Protein AF-A0A8K1GAP4-F1 (afdb_monomer_lite)

Structure (mmCIF, N/CA/C/O backbone):
data_AF-A0A8K1GAP4-F1
#
_entry.id   AF-A0A8K1GAP4-F1
#
loop_
_atom_site.group_PDB
_atom_site.id
_atom_site.type_symbol
_atom_site.label_atom_id
_atom_site.label_alt_id
_atom_site.label_comp_id
_atom_site.label_asym_id
_atom_site.label_entity_id
_atom_site.label_seq_id
_atom_site.pdbx_PDB_ins_code
_atom_site.Cartn_x
_atom_site.Cartn_y
_atom_site.Cartn_z
_atom_site.occupancy
_atom_site.B_iso_or_equiv
_atom_site.auth_seq_id
_atom_site.auth_comp_id
_atom_site.auth_asym_id
_atom_site.auth_atom_id
_atom_site.pdbx_PDB_model_num
ATOM 1 N N . MET A 1 1 ? 13.954 -21.187 11.233 1.00 37.16 1 MET A N 1
ATOM 2 C CA . MET A 1 1 ? 13.920 -19.798 10.734 1.00 37.16 1 MET A CA 1
ATOM 3 C C . MET A 1 1 ? 12.598 -19.677 10.007 1.00 37.16 1 MET A C 1
ATOM 5 O O . MET A 1 1 ? 12.424 -20.341 8.999 1.00 37.16 1 MET A O 1
ATOM 9 N N . GLU A 1 2 ? 11.612 -19.032 10.620 1.00 43.88 2 GLU A N 1
ATOM 10 C CA . GLU A 1 2 ? 10.261 -18.932 10.060 1.00 43.88 2 GLU A CA 1
ATOM 11 C C . GLU A 1 2 ? 10.353 -18.159 8.736 1.00 43.88 2 GLU A C 1
ATOM 13 O O . GLU A 1 2 ? 10.832 -17.021 8.731 1.00 43.88 2 GLU A O 1
ATOM 18 N N . GLU A 1 3 ? 9.971 -18.769 7.609 1.00 49.38 3 GLU A N 1
ATOM 19 C CA . GLU A 1 3 ? 9.786 -18.029 6.359 1.00 49.38 3 GLU A CA 1
ATOM 20 C C . GLU A 1 3 ? 8.632 -17.047 6.587 1.00 49.38 3 GLU A C 1
ATOM 22 O O . GLU A 1 3 ? 7.456 -17.360 6.416 1.00 49.38 3 GLU A O 1
ATOM 27 N N . ARG A 1 4 ? 8.967 -15.837 7.048 1.00 64.75 4 ARG A N 1
ATOM 28 C CA . ARG A 1 4 ? 8.026 -14.722 7.119 1.00 64.75 4 ARG A CA 1
ATOM 29 C C . ARG A 1 4 ? 7.534 -14.468 5.702 1.00 64.75 4 ARG A C 1
ATOM 31 O O . ARG A 1 4 ? 8.283 -13.893 4.908 1.00 64.75 4 ARG A O 1
ATOM 38 N N . GLY A 1 5 ? 6.294 -14.871 5.425 1.00 77.88 5 GLY A N 1
ATOM 39 C CA . GLY A 1 5 ? 5.622 -14.677 4.142 1.00 77.88 5 GLY A CA 1
ATOM 40 C C . GLY A 1 5 ? 5.892 -13.297 3.529 1.00 77.88 5 GLY A C 1
ATOM 41 O O . GLY A 1 5 ? 6.066 -12.293 4.230 1.00 77.88 5 GLY A O 1
ATOM 42 N N . GLY A 1 6 ? 5.982 -13.255 2.203 1.00 87.75 6 GLY A N 1
ATOM 43 C CA . GLY A 1 6 ? 6.353 -12.063 1.447 1.00 87.75 6 GLY A CA 1
ATOM 44 C C . GLY A 1 6 ? 5.869 -12.127 0.004 1.00 87.75 6 GLY A C 1
ATOM 45 O O . GLY A 1 6 ? 5.251 -13.103 -0.428 1.00 87.75 6 GLY A O 1
ATOM 46 N N . PHE A 1 7 ? 6.137 -11.066 -0.750 1.00 95.25 7 PHE A N 1
ATOM 47 C CA . PHE A 1 7 ? 5.731 -10.992 -2.147 1.00 95.25 7 PHE A CA 1
ATOM 48 C C . PHE A 1 7 ? 6.651 -11.844 -3.022 1.00 95.25 7 PHE A C 1
ATOM 50 O O . PHE A 1 7 ? 7.867 -11.661 -3.029 1.00 95.25 7 PHE A O 1
ATOM 57 N N . ARG A 1 8 ? 6.065 -12.762 -3.804 1.00 94.81 8 ARG A N 1
ATOM 58 C CA . ARG A 1 8 ? 6.819 -13.517 -4.812 1.00 94.81 8 ARG A CA 1
ATOM 59 C C . ARG A 1 8 ? 7.416 -12.557 -5.833 1.00 94.81 8 ARG A C 1
ATOM 61 O O . ARG A 1 8 ? 6.718 -11.671 -6.329 1.00 94.81 8 ARG A O 1
ATOM 68 N N . LYS A 1 9 ? 8.666 -12.809 -6.215 1.00 91.94 9 LYS A N 1
ATOM 69 C CA . LYS A 1 9 ? 9.405 -12.021 -7.205 1.00 91.94 9 LYS A CA 1
ATOM 70 C C . LYS A 1 9 ? 8.591 -11.801 -8.492 1.00 91.94 9 LYS A C 1
ATOM 72 O O . LYS A 1 9 ? 8.415 -10.659 -8.910 1.00 91.94 9 LYS A O 1
ATOM 77 N N . ASP A 1 10 ? 7.992 -12.856 -9.042 1.00 94.06 10 ASP A N 1
ATOM 78 C CA . ASP A 1 10 ? 7.175 -12.776 -10.264 1.00 94.06 10 ASP A CA 1
ATOM 79 C C . ASP A 1 10 ? 5.912 -11.918 -10.105 1.00 94.06 10 ASP A C 1
ATOM 81 O O . ASP A 1 10 ? 5.479 -11.265 -11.052 1.00 94.06 10 ASP A O 1
ATOM 85 N N . THR A 1 11 ? 5.316 -11.886 -8.909 1.00 96.31 11 THR A N 1
ATOM 86 C CA . THR A 1 11 ? 4.172 -11.009 -8.624 1.00 96.31 11 THR A CA 1
ATOM 87 C C . THR A 1 11 ? 4.607 -9.547 -8.661 1.00 96.31 11 THR A C 1
ATOM 89 O O . THR A 1 11 ? 3.933 -8.726 -9.276 1.00 96.31 11 THR A O 1
ATOM 92 N N . VAL A 1 12 ? 5.751 -9.230 -8.048 1.00 96.31 12 VAL A N 1
ATOM 93 C CA . VAL A 1 12 ? 6.305 -7.870 -8.043 1.00 96.31 12 VAL A CA 1
ATOM 94 C C . VAL A 1 12 ? 6.664 -7.422 -9.462 1.00 96.31 12 VAL A C 1
ATOM 96 O O . VAL A 1 12 ? 6.315 -6.310 -9.841 1.00 96.31 12 VAL A O 1
ATOM 99 N N . ASP A 1 13 ? 7.270 -8.289 -10.285 1.00 95.62 13 ASP A N 1
ATOM 100 C CA . ASP A 1 13 ? 7.556 -7.975 -11.699 1.00 95.62 13 ASP A CA 1
ATOM 101 C C . ASP A 1 13 ? 6.281 -7.611 -12.467 1.00 95.62 13 ASP A C 1
ATOM 103 O O . ASP A 1 13 ? 6.227 -6.579 -13.135 1.00 95.62 13 ASP A O 1
ATOM 107 N N . ARG A 1 14 ? 5.230 -8.430 -12.333 1.00 95.94 14 ARG A N 1
ATOM 108 C CA . ARG A 1 14 ? 3.953 -8.205 -13.021 1.00 95.94 14 ARG A CA 1
ATOM 109 C C . ARG A 1 14 ? 3.274 -6.915 -12.570 1.00 95.94 14 ARG A C 1
ATOM 111 O O . ARG A 1 14 ? 2.787 -6.177 -13.421 1.00 95.94 14 ARG A O 1
ATOM 118 N N . LEU A 1 15 ? 3.269 -6.630 -11.265 1.00 96.81 15 LEU A N 1
ATOM 119 C CA . LEU A 1 15 ? 2.718 -5.385 -10.717 1.00 96.81 15 LEU A CA 1
ATOM 120 C C . LEU A 1 15 ? 3.450 -4.159 -11.271 1.00 96.81 15 LEU A C 1
ATOM 122 O O . LEU A 1 15 ? 2.810 -3.211 -11.712 1.00 96.81 15 LEU A O 1
ATOM 126 N N . LEU A 1 16 ? 4.784 -4.188 -11.303 1.00 96.19 16 LEU A N 1
ATOM 127 C CA . LEU A 1 16 ? 5.580 -3.076 -11.821 1.00 96.19 16 LEU A CA 1
ATOM 128 C C . LEU A 1 16 ? 5.350 -2.869 -13.324 1.00 96.19 16 LEU A C 1
ATOM 130 O O . LEU A 1 16 ? 5.092 -1.749 -13.764 1.00 96.19 16 LEU A O 1
ATOM 134 N N . ARG A 1 17 ? 5.363 -3.951 -14.114 1.00 95.00 17 ARG A N 1
ATOM 135 C CA . ARG A 1 17 ? 5.125 -3.892 -15.566 1.00 95.00 17 ARG A CA 1
ATOM 136 C C . ARG A 1 17 ? 3.735 -3.394 -15.939 1.00 95.00 17 ARG A C 1
ATOM 138 O O . ARG A 1 17 ? 3.603 -2.780 -16.991 1.00 95.00 17 ARG A O 1
ATOM 145 N N . LEU A 1 18 ? 2.725 -3.632 -15.101 1.00 96.38 18 LEU A N 1
ATOM 146 C CA . LEU A 1 18 ? 1.365 -3.142 -15.333 1.00 96.38 18 LEU A CA 1
ATOM 147 C C . LEU A 1 18 ? 1.292 -1.605 -15.364 1.00 96.38 18 LEU A C 1
ATOM 149 O O . LEU A 1 18 ? 0.433 -1.048 -16.042 1.00 96.38 18 LEU A O 1
ATOM 153 N N . HIS A 1 19 ? 2.188 -0.923 -14.645 1.00 95.25 19 HIS A N 1
ATOM 154 C CA . HIS A 1 19 ? 2.148 0.530 -14.464 1.00 95.25 19 HIS A CA 1
ATOM 155 C C . HIS A 1 19 ? 3.262 1.292 -15.199 1.00 95.25 19 HIS A C 1
ATOM 157 O O . HIS A 1 19 ? 3.232 2.525 -15.241 1.00 95.25 19 HIS A O 1
ATOM 163 N N . PHE A 1 20 ? 4.232 0.601 -15.808 1.00 96.50 20 PHE A N 1
ATOM 164 C CA . PHE A 1 20 ? 5.237 1.260 -16.640 1.00 96.50 20 PHE A CA 1
ATOM 165 C C . PHE A 1 20 ? 4.622 1.800 -17.933 1.00 96.50 20 PHE A C 1
ATOM 167 O O . PHE A 1 20 ? 3.941 1.093 -18.668 1.00 96.50 20 PHE A O 1
ATOM 174 N N . ARG A 1 21 ? 4.901 3.074 -18.228 1.00 96.31 21 ARG A N 1
ATOM 175 C CA . ARG A 1 21 ? 4.433 3.742 -19.454 1.00 96.31 21 ARG A CA 1
ATOM 176 C C . ARG A 1 21 ? 5.253 3.363 -20.688 1.00 96.31 21 ARG A C 1
ATOM 178 O O . ARG A 1 21 ? 4.757 3.484 -21.802 1.00 96.31 21 ARG A O 1
ATOM 185 N N . ASP A 1 22 ? 6.494 2.923 -20.489 1.00 95.44 22 ASP A N 1
ATOM 186 C CA . ASP A 1 22 ? 7.398 2.485 -21.551 1.00 95.44 22 ASP A CA 1
ATOM 187 C C . ASP A 1 22 ? 7.649 0.974 -21.441 1.00 95.44 22 ASP A C 1
ATOM 189 O O . ASP A 1 22 ? 8.129 0.471 -20.424 1.00 95.44 22 ASP A O 1
ATOM 193 N N . ALA A 1 23 ? 7.368 0.242 -22.521 1.00 91.19 23 ALA A N 1
ATOM 194 C CA . ALA A 1 23 ? 7.592 -1.200 -22.615 1.00 91.19 23 ALA A CA 1
ATOM 195 C C . ALA A 1 23 ? 9.080 -1.597 -22.528 1.00 91.19 23 ALA A C 1
ATOM 197 O O . ALA A 1 23 ? 9.403 -2.766 -22.302 1.00 91.19 23 ALA A O 1
ATOM 198 N N . ARG A 1 24 ? 10.003 -0.645 -22.714 1.00 94.88 24 ARG A N 1
ATOM 199 C CA . ARG A 1 24 ? 11.450 -0.862 -22.584 1.00 94.88 24 ARG A CA 1
ATOM 200 C C . ARG A 1 24 ? 11.940 -0.779 -21.143 1.00 94.88 24 ARG A C 1
ATOM 202 O O . ARG A 1 24 ? 13.076 -1.184 -20.888 1.00 94.88 24 ARG A O 1
ATOM 209 N N . THR A 1 25 ? 11.127 -0.292 -20.204 1.00 96.75 25 THR A N 1
ATOM 210 C CA . THR A 1 25 ? 11.511 -0.217 -18.793 1.00 96.75 25 THR A CA 1
ATOM 211 C C . THR A 1 25 ? 11.783 -1.618 -18.240 1.00 96.75 25 THR A C 1
ATOM 213 O O . THR A 1 25 ? 10.961 -2.531 -18.339 1.00 96.75 25 THR A O 1
ATOM 216 N N . ARG A 1 26 ? 12.972 -1.800 -17.657 1.00 94.44 26 ARG A N 1
ATOM 217 C CA . ARG A 1 26 ? 13.398 -3.039 -17.000 1.00 94.44 26 ARG A CA 1
ATOM 218 C C . ARG A 1 26 ? 13.838 -2.734 -15.577 1.00 94.44 26 ARG A C 1
ATOM 220 O O . ARG A 1 26 ? 14.464 -1.710 -15.326 1.00 94.44 26 ARG A O 1
ATOM 227 N N . VAL A 1 27 ? 13.544 -3.658 -14.674 1.00 95.38 27 VAL A N 1
ATOM 228 C CA . VAL A 1 27 ? 13.967 -3.615 -13.272 1.00 95.38 27 VAL A CA 1
ATOM 229 C C . VAL A 1 27 ? 15.002 -4.717 -13.080 1.00 95.38 27 VAL A C 1
ATOM 231 O O . VAL A 1 27 ? 14.805 -5.834 -13.561 1.00 95.38 27 VAL A O 1
ATOM 234 N N . ASN A 1 28 ? 16.135 -4.405 -12.449 1.00 96.31 28 ASN A N 1
ATOM 235 C CA . ASN A 1 28 ? 17.156 -5.414 -12.168 1.00 96.31 28 ASN A CA 1
ATOM 236 C C . ASN A 1 28 ? 16.733 -6.311 -10.984 1.00 96.31 28 ASN A C 1
ATOM 238 O O . ASN A 1 28 ? 15.797 -5.997 -10.248 1.00 96.31 28 ASN A O 1
ATOM 242 N N . ALA A 1 29 ? 17.416 -7.446 -10.807 1.00 94.94 29 ALA A N 1
ATOM 243 C CA . ALA A 1 29 ? 17.038 -8.436 -9.797 1.00 94.94 29 ALA A CA 1
ATOM 244 C C . ALA A 1 29 ? 17.078 -7.881 -8.361 1.00 94.94 29 ALA A C 1
ATOM 246 O O . ALA A 1 29 ? 16.163 -8.162 -7.590 1.00 94.94 29 ALA A O 1
ATOM 247 N N . GLU A 1 30 ? 18.086 -7.070 -8.032 1.00 95.56 30 GLU A N 1
ATOM 248 C CA . GLU A 1 30 ? 18.253 -6.469 -6.702 1.00 95.56 30 GLU A CA 1
ATOM 249 C C . GLU A 1 30 ? 17.154 -5.447 -6.389 1.00 95.56 30 GLU A C 1
ATOM 251 O O . GLU A 1 30 ? 16.513 -5.523 -5.344 1.00 95.56 30 GLU A O 1
ATOM 256 N N . ALA A 1 31 ? 16.854 -4.533 -7.317 1.00 96.31 31 ALA A N 1
ATOM 257 C CA . ALA A 1 31 ? 15.771 -3.568 -7.148 1.00 96.31 31 ALA A CA 1
ATOM 258 C C . ALA A 1 31 ? 14.421 -4.273 -7.014 1.00 96.31 31 ALA A C 1
ATOM 260 O O . ALA A 1 31 ? 13.574 -3.849 -6.237 1.00 96.31 31 ALA A O 1
ATOM 261 N N . GLN A 1 32 ? 14.220 -5.383 -7.720 1.00 95.25 32 GLN A N 1
ATOM 262 C CA . GLN A 1 32 ? 12.998 -6.167 -7.599 1.00 95.25 32 GLN A CA 1
ATOM 263 C C . GLN A 1 32 ? 12.850 -6.824 -6.216 1.00 95.25 32 GLN A C 1
ATOM 265 O O . GLN A 1 32 ? 11.738 -6.870 -5.690 1.00 95.25 32 GLN A O 1
ATOM 270 N N . LEU A 1 33 ? 13.946 -7.297 -5.611 1.00 94.00 33 LEU A N 1
ATOM 271 C CA . LEU A 1 33 ? 13.947 -7.784 -4.226 1.00 94.00 33 LEU A CA 1
ATOM 272 C C . LEU A 1 33 ? 13.657 -6.648 -3.241 1.00 94.00 33 LEU A C 1
ATOM 274 O O . LEU A 1 33 ? 12.813 -6.802 -2.360 1.00 94.00 33 LEU A O 1
ATOM 278 N N . LEU A 1 34 ? 14.277 -5.482 -3.441 1.00 96.19 34 LEU A N 1
ATOM 279 C CA . LEU A 1 34 ? 13.999 -4.292 -2.636 1.00 96.19 34 LEU A CA 1
ATOM 280 C C . LEU A 1 34 ? 12.531 -3.865 -2.740 1.00 96.19 34 LEU A C 1
ATOM 282 O O . LEU A 1 34 ? 11.924 -3.532 -1.729 1.00 96.19 34 LEU A O 1
ATOM 286 N N . MET A 1 35 ? 11.925 -3.940 -3.927 1.00 97.06 35 MET A N 1
ATOM 287 C CA . MET A 1 35 ? 10.499 -3.658 -4.102 1.00 97.06 35 MET A CA 1
ATOM 288 C C . MET A 1 35 ? 9.608 -4.676 -3.383 1.00 97.06 35 MET A C 1
ATOM 290 O O . MET A 1 35 ? 8.575 -4.293 -2.837 1.00 97.06 35 MET A O 1
ATOM 294 N N . ALA A 1 36 ? 9.996 -5.954 -3.344 1.00 95.94 36 ALA A N 1
ATOM 295 C CA . ALA A 1 36 ? 9.268 -6.970 -2.586 1.00 95.94 36 ALA A CA 1
ATOM 296 C C . ALA A 1 36 ? 9.278 -6.669 -1.078 1.00 95.94 36 ALA A C 1
ATOM 298 O O . ALA A 1 36 ? 8.235 -6.759 -0.425 1.00 95.94 36 ALA A O 1
ATOM 299 N N . GLU A 1 37 ? 10.427 -6.257 -0.538 1.00 95.38 37 GLU A N 1
ATOM 300 C CA . GLU A 1 37 ? 10.545 -5.851 0.865 1.00 95.38 37 GLU A CA 1
ATOM 301 C C . GLU A 1 37 ? 9.826 -4.528 1.145 1.00 95.38 37 GLU A C 1
ATOM 303 O O . GLU A 1 37 ? 9.125 -4.420 2.149 1.00 95.38 37 GLU A O 1
ATOM 308 N N . LEU A 1 38 ? 9.893 -3.551 0.236 1.00 95.31 38 LEU A N 1
ATOM 309 C CA . LEU A 1 38 ? 9.160 -2.292 0.368 1.00 95.31 38 LEU A CA 1
ATOM 310 C C . LEU A 1 38 ? 7.647 -2.531 0.449 1.00 95.31 38 LEU A C 1
ATOM 312 O O . LEU A 1 38 ? 6.992 -2.017 1.351 1.00 95.31 38 LEU A O 1
ATOM 316 N N . LEU A 1 39 ? 7.093 -3.351 -0.449 1.00 96.12 39 LEU A N 1
ATOM 317 C CA . LEU A 1 39 ? 5.672 -3.714 -0.428 1.00 96.12 39 LEU A CA 1
ATOM 318 C C . LEU A 1 39 ? 5.293 -4.437 0.870 1.00 96.12 39 LEU A C 1
ATOM 320 O O . LEU A 1 39 ? 4.229 -4.194 1.438 1.00 96.12 39 LEU A O 1
ATOM 324 N N . LYS A 1 40 ? 6.172 -5.312 1.370 1.00 94.44 40 LYS A N 1
ATOM 325 C CA . LYS A 1 40 ? 5.973 -6.021 2.639 1.00 94.44 40 LYS A CA 1
ATOM 326 C C . LYS A 1 40 ? 5.950 -5.062 3.823 1.00 94.44 40 LYS A C 1
ATOM 328 O O . LYS A 1 40 ? 5.065 -5.179 4.668 1.00 94.44 40 LYS A O 1
ATOM 333 N N . VAL A 1 41 ? 6.887 -4.118 3.888 1.00 94.19 41 VAL A N 1
ATOM 334 C CA . VAL A 1 41 ? 6.918 -3.083 4.930 1.00 94.19 41 VAL A CA 1
ATOM 335 C C . VAL A 1 41 ? 5.674 -2.208 4.841 1.00 94.19 41 VAL A C 1
ATOM 337 O O . VAL A 1 41 ? 5.015 -2.016 5.855 1.00 94.19 41 VAL A O 1
ATOM 340 N N . PHE A 1 42 ? 5.292 -1.771 3.641 1.00 95.12 42 PHE A N 1
ATOM 341 C CA . PHE A 1 42 ? 4.110 -0.940 3.425 1.00 95.12 42 PHE A CA 1
ATOM 342 C C . PHE A 1 42 ? 2.825 -1.595 3.957 1.00 95.12 42 PHE A C 1
ATOM 344 O O . PHE A 1 42 ? 2.088 -0.980 4.724 1.00 95.12 42 PHE A O 1
ATOM 351 N N . VAL A 1 43 ? 2.581 -2.869 3.626 1.00 96.25 43 VAL A N 1
ATOM 352 C CA . VAL A 1 43 ? 1.397 -3.599 4.116 1.00 96.25 43 VAL A CA 1
ATOM 353 C C . VAL A 1 43 ? 1.447 -3.817 5.628 1.00 96.25 43 VAL A C 1
ATOM 355 O O . VAL A 1 43 ? 0.428 -3.687 6.305 1.00 96.25 43 VAL A O 1
ATOM 358 N N . ARG A 1 44 ? 2.622 -4.139 6.182 1.00 95.12 44 ARG A N 1
ATOM 359 C CA . ARG A 1 44 ? 2.769 -4.324 7.632 1.00 95.12 44 ARG A CA 1
ATOM 360 C C . ARG A 1 44 ? 2.553 -3.024 8.399 1.00 95.12 44 ARG A C 1
ATOM 362 O O . ARG A 1 44 ? 1.931 -3.066 9.454 1.00 95.12 44 ARG A O 1
ATOM 369 N N . GLU A 1 45 ? 3.023 -1.902 7.869 1.00 95.38 45 GLU A N 1
ATOM 370 C CA . GLU A 1 45 ? 2.814 -0.581 8.458 1.00 95.38 45 GLU A CA 1
ATOM 371 C C . GLU A 1 45 ? 1.332 -0.192 8.423 1.00 95.38 45 GLU A C 1
ATOM 373 O O . GLU A 1 45 ? 0.786 0.240 9.436 1.00 95.38 45 GLU A O 1
ATOM 378 N N . ALA A 1 46 ? 0.651 -0.430 7.296 1.00 95.38 46 ALA A N 1
ATOM 379 C CA . ALA A 1 46 ? -0.790 -0.217 7.173 1.00 95.38 46 ALA A CA 1
ATOM 380 C C . ALA A 1 46 ? -1.575 -1.021 8.223 1.00 95.38 46 ALA A C 1
ATOM 382 O O . ALA A 1 46 ? -2.409 -0.468 8.938 1.00 95.38 46 ALA A O 1
ATOM 383 N N . ALA A 1 47 ? -1.258 -2.313 8.361 1.00 95.94 47 ALA A N 1
ATOM 384 C CA . ALA A 1 47 ? -1.892 -3.190 9.340 1.00 95.94 47 ALA A CA 1
ATOM 385 C C . ALA A 1 47 ? -1.600 -2.757 10.786 1.00 95.94 47 ALA A C 1
ATOM 387 O O . ALA A 1 47 ? -2.506 -2.742 11.615 1.00 95.94 47 ALA A O 1
ATOM 388 N N . ALA A 1 48 ? -0.356 -2.376 11.093 1.00 95.25 48 ALA A N 1
ATOM 389 C CA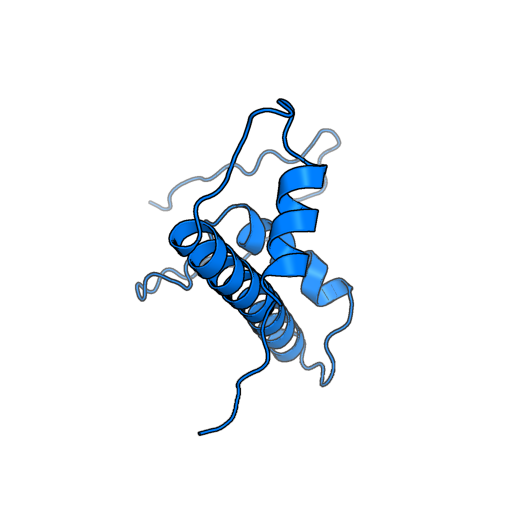 . ALA A 1 48 ? 0.033 -1.926 12.427 1.00 95.25 48 ALA A CA 1
ATOM 390 C C . ALA A 1 48 ? -0.668 -0.617 12.821 1.00 95.25 48 ALA A C 1
ATOM 392 O O . ALA A 1 48 ? -1.164 -0.499 13.940 1.00 95.25 48 ALA A O 1
ATOM 393 N N . ARG A 1 49 ? -0.757 0.354 11.906 1.00 94.88 49 ARG A N 1
ATOM 394 C CA . ARG A 1 49 ? -1.476 1.614 12.142 1.00 94.88 49 ARG A CA 1
ATOM 395 C C . ARG A 1 49 ? -2.970 1.389 12.328 1.00 94.88 49 ARG A C 1
ATOM 397 O O . ARG A 1 49 ? -3.529 1.908 13.286 1.00 94.88 49 ARG A O 1
ATOM 404 N N . ALA A 1 50 ? -3.596 0.576 11.479 1.00 95.19 50 ALA A N 1
ATOM 405 C CA . ALA A 1 50 ? -5.017 0.267 11.607 1.00 95.19 50 ALA A CA 1
ATOM 406 C C . ALA A 1 50 ? -5.325 -0.487 12.917 1.00 95.19 50 ALA A C 1
ATOM 408 O O . ALA A 1 50 ? -6.319 -0.198 13.576 1.00 95.19 50 ALA A O 1
ATOM 409 N N . ALA A 1 51 ? -4.434 -1.388 13.351 1.00 95.88 51 ALA A N 1
ATOM 410 C CA . ALA A 1 51 ? -4.544 -2.057 14.647 1.00 95.88 51 ALA A CA 1
ATOM 411 C C . ALA A 1 51 ? -4.416 -1.082 15.827 1.00 95.88 51 ALA A C 1
ATOM 413 O O . ALA A 1 51 ? -5.219 -1.149 16.753 1.00 95.88 51 ALA A O 1
ATOM 414 N N . ARG A 1 52 ? -3.454 -0.149 15.784 1.00 94.31 52 ARG A N 1
ATOM 415 C CA . ARG A 1 52 ? -3.332 0.913 16.800 1.00 94.31 52 ARG A CA 1
ATOM 416 C C . ARG A 1 52 ? -4.569 1.811 16.839 1.00 94.31 52 ARG A C 1
ATOM 418 O O . ARG A 1 52 ? -5.014 2.164 17.923 1.00 94.31 52 ARG A O 1
ATOM 425 N N . GLN A 1 53 ? -5.150 2.128 15.682 1.00 93.62 53 GLN A N 1
ATOM 426 C CA . GLN A 1 53 ? -6.378 2.919 15.599 1.00 93.62 53 GLN A CA 1
ATOM 427 C C . GLN A 1 53 ? -7.584 2.179 16.202 1.00 93.62 53 GLN A C 1
ATOM 429 O O . GLN A 1 53 ? -8.355 2.789 16.931 1.00 93.62 53 GLN A O 1
ATOM 434 N N . ALA A 1 54 ? -7.726 0.871 15.956 1.00 94.69 54 ALA A N 1
ATOM 435 C CA . ALA A 1 54 ? -8.773 0.056 16.583 1.00 94.69 54 ALA A CA 1
ATOM 436 C C . ALA A 1 54 ? -8.607 -0.020 18.106 1.00 94.69 54 ALA A C 1
ATOM 438 O O . ALA A 1 54 ? -9.573 0.158 18.838 1.00 94.69 54 ALA A O 1
ATOM 439 N N . GLN A 1 55 ? -7.373 -0.202 18.586 1.00 94.25 55 GLN A N 1
ATOM 440 C CA . GLN A 1 55 ? -7.069 -0.199 20.020 1.00 94.25 55 GLN A CA 1
ATOM 441 C C . GLN A 1 55 ? -7.389 1.148 20.677 1.00 94.25 55 GLN A C 1
ATOM 443 O O . GLN A 1 55 ? -7.927 1.169 21.775 1.00 94.25 55 GLN A O 1
ATOM 448 N N . ALA A 1 56 ? -7.098 2.265 20.005 1.00 92.31 56 ALA A N 1
ATOM 449 C CA . ALA A 1 56 ? -7.451 3.601 20.487 1.00 92.31 56 ALA A CA 1
ATOM 450 C C . ALA A 1 56 ? -8.971 3.853 20.545 1.00 92.31 56 ALA A C 1
ATOM 452 O O . ALA A 1 56 ? -9.408 4.784 21.215 1.00 92.31 56 ALA A O 1
ATOM 453 N N . GLU A 1 57 ? -9.766 3.037 19.851 1.00 93.31 57 GLU A N 1
ATOM 454 C CA . GLU A 1 57 ? -11.234 3.076 19.844 1.00 93.31 57 GLU A CA 1
ATOM 455 C C . GLU A 1 57 ? -11.855 1.966 20.714 1.00 93.31 57 GLU A C 1
ATOM 457 O O . GLU A 1 57 ? -13.064 1.759 20.657 1.00 93.31 57 GLU A O 1
ATOM 462 N N . ASP A 1 58 ? -11.042 1.253 21.507 1.00 95.25 58 ASP A N 1
ATOM 463 C CA . ASP A 1 58 ? -11.444 0.099 22.327 1.00 95.25 58 ASP A CA 1
ATOM 464 C C . ASP A 1 58 ? -12.147 -1.017 21.521 1.00 95.25 58 ASP A C 1
ATOM 466 O O . ASP A 1 58 ? -13.041 -1.714 22.007 1.00 95.25 58 ASP A O 1
ATOM 470 N N . LEU A 1 59 ? -11.723 -1.216 20.268 1.00 93.38 59 LEU A N 1
ATOM 471 C CA . LEU A 1 59 ? -12.225 -2.262 19.379 1.00 93.38 59 LEU A CA 1
ATOM 472 C C . LEU A 1 59 ? -11.261 -3.454 19.321 1.00 93.38 59 LEU A C 1
ATOM 474 O O . LEU A 1 59 ? -10.061 -3.309 19.087 1.00 93.38 59 LEU A O 1
ATOM 478 N N . GLU A 1 60 ? -11.803 -4.667 19.448 1.00 92.50 60 GLU A N 1
ATOM 479 C CA . GLU A 1 60 ? -11.020 -5.911 19.354 1.00 92.50 60 GLU A CA 1
ATOM 480 C C . GLU A 1 60 ? -10.651 -6.293 17.910 1.00 92.50 60 GLU A C 1
ATOM 482 O O . GLU A 1 60 ? -9.755 -7.110 17.683 1.00 92.50 60 GLU A O 1
ATOM 487 N N . LYS A 1 61 ? -11.334 -5.715 16.914 1.00 95.00 61 LYS A N 1
ATOM 488 C CA . LYS A 1 61 ? -11.149 -6.023 15.495 1.00 95.00 61 LYS A CA 1
ATOM 489 C C . LYS A 1 61 ? -10.948 -4.748 14.684 1.00 95.00 61 LYS A C 1
ATOM 491 O O . LYS A 1 61 ? -11.594 -3.736 14.919 1.00 95.00 61 LYS A O 1
ATOM 496 N N . VAL A 1 62 ? -10.054 -4.837 13.702 1.00 95.38 62 VAL A N 1
ATOM 497 C CA . VAL A 1 62 ? -9.861 -3.799 12.687 1.00 95.38 62 VAL A CA 1
ATOM 498 C C . VAL A 1 62 ? -10.915 -3.966 11.597 1.00 95.38 62 VAL A C 1
ATOM 500 O O . VAL A 1 62 ? -10.935 -5.001 10.923 1.00 95.38 62 VAL A O 1
ATOM 503 N N . ASP A 1 63 ? -11.733 -2.938 11.395 1.00 95.38 63 ASP A N 1
ATOM 504 C CA . ASP A 1 63 ? -12.617 -2.799 10.241 1.00 95.38 63 ASP A CA 1
ATOM 505 C C . ASP A 1 63 ?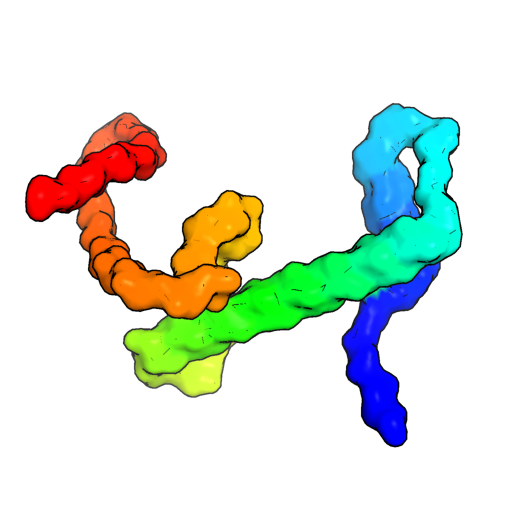 -12.087 -1.701 9.292 1.00 95.38 63 ASP A C 1
ATOM 507 O O . ASP A 1 63 ? -11.014 -1.120 9.494 1.00 95.38 63 ASP A O 1
ATOM 511 N N . THR A 1 64 ? -12.787 -1.454 8.181 1.00 95.81 64 THR A N 1
ATOM 512 C CA . THR A 1 64 ? -12.322 -0.523 7.135 1.00 95.81 64 THR A CA 1
ATOM 513 C C . THR A 1 64 ? -12.216 0.917 7.628 1.00 95.81 64 THR A C 1
ATOM 515 O O . THR A 1 64 ? -11.320 1.637 7.194 1.00 95.81 64 THR A O 1
ATOM 518 N N . GLU A 1 65 ? -13.054 1.315 8.584 1.00 95.00 65 GLU A N 1
ATOM 519 C CA . GLU A 1 65 ? -13.076 2.661 9.166 1.00 95.00 65 GLU A CA 1
ATOM 520 C C . GLU A 1 65 ? -11.738 3.033 9.822 1.00 95.00 65 GLU A C 1
ATOM 522 O O . GLU A 1 65 ? -11.232 4.142 9.645 1.00 95.00 65 GLU A O 1
ATOM 527 N N . GLN A 1 66 ? -11.118 2.099 10.549 1.00 94.00 66 GLN A N 1
ATOM 528 C CA . GLN A 1 66 ? -9.826 2.334 11.195 1.00 94.00 66 GLN A CA 1
ATOM 529 C C . GLN A 1 66 ? -8.702 2.439 10.167 1.00 94.00 66 GLN A C 1
ATOM 531 O O . GLN A 1 66 ? -7.788 3.245 10.340 1.00 94.00 66 GLN A O 1
ATOM 536 N N . LEU A 1 67 ? -8.772 1.662 9.079 1.00 94.88 67 LEU A N 1
ATOM 537 C CA . LEU A 1 67 ? -7.821 1.791 7.980 1.00 94.88 67 LEU A CA 1
ATOM 538 C C . LEU A 1 67 ? -7.957 3.160 7.304 1.00 94.88 67 LEU A C 1
ATOM 540 O O . LEU A 1 67 ? -6.951 3.838 7.129 1.00 94.88 67 LEU A O 1
ATOM 544 N N . GLU A 1 68 ? -9.177 3.590 6.976 1.00 95.88 68 GLU A N 1
ATOM 545 C CA . GLU A 1 68 ? -9.457 4.882 6.333 1.00 95.88 68 GLU A CA 1
ATOM 546 C C . GLU A 1 68 ? -8.911 6.065 7.135 1.00 95.88 68 GLU A C 1
ATOM 548 O O . GLU A 1 68 ? -8.285 6.959 6.562 1.00 95.88 68 GLU A O 1
ATOM 553 N N . LYS A 1 69 ? -9.051 6.024 8.465 1.00 92.81 69 LYS A N 1
ATOM 554 C CA . LYS A 1 69 ? -8.476 7.023 9.379 1.00 92.81 69 LYS A CA 1
ATOM 555 C C . LYS A 1 69 ? -6.952 7.088 9.307 1.00 92.81 69 LYS A C 1
ATOM 557 O O . LYS A 1 69 ? -6.389 8.156 9.541 1.00 92.81 69 LYS A O 1
ATOM 562 N N . VAL A 1 70 ? -6.280 5.976 8.984 1.00 93.56 70 VAL A N 1
ATOM 563 C CA . VAL A 1 70 ? -4.812 5.923 8.908 1.00 93.56 70 VAL A CA 1
ATOM 564 C C . VAL A 1 70 ? -4.215 6.070 7.508 1.00 93.56 70 VAL A C 1
ATOM 566 O O . VAL A 1 70 ? -2.992 6.190 7.370 1.00 93.56 70 VAL A O 1
ATOM 569 N N . LEU A 1 71 ? -5.048 6.081 6.464 1.00 93.12 71 LEU A N 1
ATOM 570 C CA . LEU A 1 71 ? -4.603 6.209 5.075 1.00 93.12 71 LEU A CA 1
ATOM 571 C C . LEU A 1 71 ? -3.858 7.523 4.779 1.00 93.12 71 LEU A C 1
ATOM 573 O O . LEU A 1 71 ? -2.811 7.440 4.126 1.00 93.12 71 LEU A O 1
ATOM 577 N N . PRO A 1 72 ? -4.307 8.714 5.237 1.00 91.31 72 PRO A N 1
ATOM 578 C CA . PRO A 1 72 ? -3.632 9.970 4.907 1.00 91.31 72 PRO A CA 1
ATOM 579 C C . PRO A 1 72 ? -2.153 9.973 5.319 1.00 91.31 72 PRO A C 1
ATOM 581 O O . PRO A 1 72 ? -1.276 10.248 4.501 1.00 91.31 72 PRO A O 1
ATOM 584 N N . GLN A 1 73 ? -1.848 9.577 6.556 1.00 89.00 73 GLN A N 1
ATOM 585 C CA . GLN A 1 73 ? -0.481 9.506 7.079 1.00 89.00 73 GLN A CA 1
ATOM 586 C C . GLN A 1 73 ? 0.319 8.318 6.535 1.00 89.00 73 GLN A C 1
ATOM 588 O O . GLN A 1 73 ? 1.552 8.359 6.546 1.00 89.00 73 GLN A O 1
ATOM 593 N N . LEU A 1 74 ? -0.346 7.240 6.103 1.00 90.38 74 LEU A N 1
ATOM 594 C CA . LEU A 1 74 ? 0.311 6.079 5.498 1.00 90.38 74 LEU A CA 1
ATOM 595 C C . LEU A 1 74 ? 0.877 6.427 4.115 1.00 90.38 74 LEU A C 1
ATOM 597 O O . LEU A 1 74 ? 2.003 6.044 3.808 1.00 90.38 74 LEU A O 1
ATOM 601 N N . VAL A 1 75 ? 0.118 7.159 3.294 1.00 89.38 75 VAL A N 1
ATOM 602 C CA . VAL A 1 75 ? 0.512 7.492 1.914 1.00 89.38 75 VAL A CA 1
ATOM 603 C C . VAL A 1 75 ? 1.369 8.756 1.848 1.00 89.38 75 VAL A C 1
ATOM 605 O O . VAL A 1 75 ? 2.298 8.821 1.046 1.00 89.38 75 VAL A O 1
ATOM 608 N N . CYS A 1 76 ? 1.113 9.748 2.704 1.00 82.94 76 CYS A N 1
ATOM 609 C CA . CYS A 1 76 ? 1.867 11.004 2.685 1.00 82.94 76 CYS A CA 1
ATOM 610 C C . CYS A 1 76 ? 3.225 10.921 3.397 1.00 82.94 76 CYS A C 1
ATOM 612 O O . CYS A 1 76 ? 3.970 11.897 3.376 1.00 82.94 76 CYS A O 1
ATOM 614 N N . GLY A 1 77 ? 3.553 9.807 4.065 1.00 61.44 77 GLY A N 1
ATOM 615 C CA . GLY A 1 77 ? 4.822 9.618 4.784 1.00 61.44 77 GLY A CA 1
ATOM 616 C C . GLY A 1 77 ? 5.057 10.576 5.963 1.00 61.44 77 GLY A C 1
ATOM 617 O O . GLY A 1 77 ? 5.999 10.388 6.727 1.00 61.44 77 GLY A O 1
ATOM 618 N N . CYS A 1 78 ? 4.190 11.570 6.154 1.00 43.00 78 CYS A N 1
ATO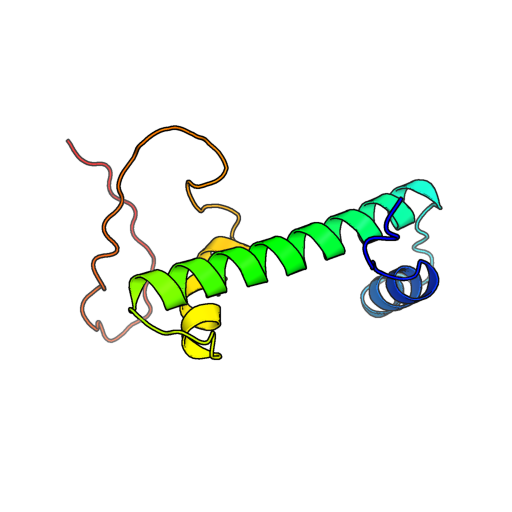M 619 C CA . CYS A 1 78 ? 4.231 12.527 7.245 1.00 43.00 78 CYS A CA 1
ATOM 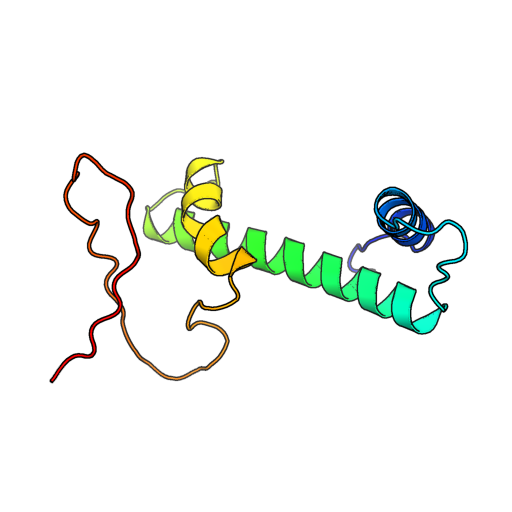620 C C . CYS A 1 78 ? 3.266 12.067 8.342 1.00 43.00 78 CYS A C 1
ATOM 622 O O . CYS A 1 78 ? 2.129 12.517 8.444 1.00 43.00 78 CYS A O 1
ATOM 624 N N . GLY A 1 79 ? 3.715 11.087 9.120 1.00 43.47 79 GLY A N 1
ATOM 625 C CA . GLY A 1 79 ? 3.140 10.736 10.412 1.00 43.47 79 GLY A CA 1
ATOM 626 C C . GLY A 1 79 ? 4.299 10.581 11.399 1.00 43.47 79 GLY A C 1
ATOM 627 O O . GLY A 1 79 ? 5.252 9.875 11.064 1.00 43.47 79 GLY A O 1
ATOM 628 N N . PRO A 1 80 ? 4.273 11.225 12.577 1.00 42.06 80 PRO A N 1
ATOM 629 C CA . PRO A 1 80 ? 5.428 11.377 13.472 1.00 42.06 80 PRO A CA 1
ATOM 630 C C . PRO A 1 80 ? 5.923 10.086 14.161 1.00 42.06 80 PRO A C 1
ATOM 632 O O . PRO A 1 80 ? 6.675 10.156 15.121 1.00 42.06 80 PRO A O 1
ATOM 635 N N . GLU A 1 81 ? 5.565 8.889 13.696 1.00 45.06 81 GLU A N 1
ATOM 636 C CA . GLU A 1 81 ? 5.903 7.631 14.387 1.00 45.06 81 GLU A CA 1
ATOM 637 C C . GLU A 1 81 ? 7.213 6.962 13.934 1.00 45.06 81 GLU A C 1
ATOM 639 O O . GLU A 1 81 ? 7.585 5.930 14.489 1.00 45.06 81 GLU A O 1
ATOM 644 N N . LEU A 1 82 ? 7.946 7.532 12.969 1.00 40.62 82 LEU A N 1
ATOM 645 C CA . LEU A 1 82 ? 9.283 7.039 12.577 1.00 40.62 82 LEU A CA 1
ATOM 646 C C . LEU A 1 82 ? 10.443 7.916 13.070 1.00 40.62 82 LEU A C 1
ATOM 648 O O . LEU A 1 82 ? 11.606 7.585 12.848 1.00 40.62 82 LEU A O 1
ATOM 652 N N . LEU A 1 83 ? 10.146 8.992 13.797 1.00 40.53 83 LEU A N 1
ATOM 653 C CA . LEU A 1 83 ? 11.124 9.758 14.559 1.00 40.53 83 LEU A CA 1
ATOM 654 C C . LEU A 1 83 ? 10.639 9.750 16.002 1.00 40.53 83 LEU A C 1
ATOM 656 O O . LEU A 1 83 ? 9.612 10.341 16.303 1.00 40.53 83 LEU A O 1
ATOM 660 N N . GLY A 1 84 ? 11.355 9.056 16.887 1.00 38.00 84 GLY A N 1
ATOM 661 C CA . GLY A 1 84 ? 11.108 9.054 18.330 1.00 38.00 84 GLY A CA 1
ATOM 662 C C . GLY A 1 84 ? 11.359 10.424 18.966 1.00 38.00 84 GLY A C 1
ATOM 663 O O . GLY A 1 84 ? 12.246 10.569 19.800 1.00 38.00 84 GLY A O 1
ATOM 664 N N . ALA A 1 85 ? 10.589 11.428 18.563 1.00 34.88 85 ALA A N 1
ATOM 665 C CA . ALA A 1 85 ? 10.546 12.758 19.131 1.00 34.88 85 ALA A CA 1
ATOM 666 C C . ALA A 1 85 ? 9.087 13.037 19.490 1.00 34.88 85 ALA A C 1
ATOM 668 O O . ALA A 1 85 ? 8.231 13.170 18.617 1.00 34.88 85 ALA A O 1
ATOM 669 N N . GLY A 1 86 ? 8.811 13.062 20.793 1.00 39.59 86 GLY A N 1
ATOM 670 C CA . GLY A 1 86 ? 7.511 13.418 21.331 1.00 39.59 86 GLY A CA 1
ATOM 671 C C . GLY A 1 86 ? 7.087 14.800 20.851 1.00 39.59 86 GLY A C 1
ATOM 672 O O . GLY A 1 86 ? 7.530 15.807 21.389 1.00 39.59 86 GLY A O 1
ATOM 673 N N . TYR A 1 87 ? 6.199 14.828 19.868 1.00 35.16 87 TYR A N 1
ATOM 674 C CA . TYR A 1 87 ? 5.331 15.958 19.597 1.00 35.16 87 TYR A CA 1
ATOM 675 C C . TYR A 1 87 ? 3.926 15.387 19.473 1.00 35.16 87 TYR A C 1
ATOM 677 O O . TYR A 1 87 ? 3.583 14.715 18.501 1.00 35.16 87 TYR A O 1
ATOM 685 N N . GLY A 1 88 ? 3.154 15.566 20.544 1.00 37.16 88 GLY A N 1
ATOM 686 C CA . GLY A 1 88 ? 1.734 15.267 20.550 1.00 37.16 88 GLY A CA 1
ATOM 687 C C . GLY A 1 88 ? 1.035 16.217 19.589 1.00 37.16 88 GLY A C 1
ATOM 688 O O . GLY A 1 88 ? 1.108 17.432 19.756 1.00 37.16 88 GLY A O 1
ATOM 689 N N . TYR A 1 89 ? 0.370 15.653 18.590 1.00 40.56 89 TYR A N 1
ATOM 690 C CA . TYR A 1 89 ? -0.590 16.371 17.768 1.00 40.56 89 TYR A CA 1
ATOM 691 C C . TYR A 1 89 ? -1.953 15.758 18.057 1.00 40.56 89 TYR A C 1
ATOM 693 O O . TYR A 1 89 ? -2.214 14.606 17.714 1.00 40.56 89 TYR A O 1
ATOM 701 N N . GLU A 1 90 ? -2.804 16.520 18.732 1.00 35.56 90 GLU A N 1
ATOM 702 C CA . GLU A 1 90 ? -4.204 16.165 18.908 1.00 35.56 90 GLU A CA 1
ATOM 703 C C . GLU A 1 90 ? -4.916 16.485 17.589 1.00 35.56 90 GLU A C 1
ATOM 705 O O . GLU A 1 90 ? -4.947 17.636 17.147 1.00 35.56 90 GLU A O 1
ATOM 710 N N . LEU A 1 91 ? -5.424 15.454 16.910 1.00 41.19 91 LEU A N 1
ATOM 711 C CA . LEU A 1 91 ? -6.198 15.592 15.677 1.00 41.19 91 LEU A CA 1
ATOM 712 C C . LEU A 1 91 ? -7.529 16.283 15.997 1.00 41.19 91 LEU A C 1
ATOM 714 O O . LEU A 1 91 ? -8.546 15.630 16.222 1.00 41.19 91 LEU A O 1
ATOM 718 N N . LYS A 1 92 ? -7.540 17.617 16.027 1.00 37.53 92 LYS A N 1
ATOM 719 C CA . LYS A 1 92 ? -8.785 18.374 16.116 1.00 37.53 92 LYS A CA 1
ATOM 720 C C . LYS A 1 92 ? -9.445 18.372 14.739 1.00 37.53 92 LYS A C 1
ATOM 722 O O . LYS A 1 92 ? -8.925 18.967 13.799 1.00 37.53 92 LYS A O 1
ATOM 727 N N . GLN A 1 93 ? -10.561 17.651 14.622 1.00 37.25 93 GLN A N 1
ATOM 728 C CA . GLN A 1 93 ? -11.381 17.627 13.410 1.00 37.25 93 GLN A CA 1
ATOM 729 C C . GLN A 1 93 ? -11.729 19.069 12.996 1.00 37.25 93 GLN A C 1
ATOM 731 O O . GLN A 1 93 ? -12.230 19.821 13.835 1.00 37.25 93 GLN A O 1
ATOM 736 N N . PRO A 1 94 ? -11.445 19.481 11.748 1.00 39.34 94 PRO A N 1
ATOM 737 C CA . PRO A 1 94 ? -11.812 20.808 11.278 1.00 39.34 94 PRO A CA 1
ATOM 738 C C . PRO A 1 94 ? -13.328 20.896 11.062 1.00 39.34 94 PRO A C 1
ATOM 740 O O . PRO A 1 94 ? -13.947 19.953 10.564 1.00 39.34 94 PRO A O 1
ATOM 743 N N . ASP A 1 95 ? -13.914 22.036 11.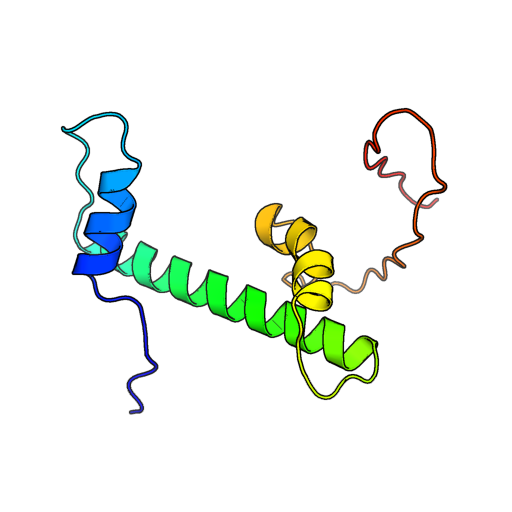432 1.00 37.12 95 ASP A N 1
ATOM 744 C CA . ASP A 1 95 ? -15.331 22.334 11.209 1.00 37.12 95 ASP A CA 1
ATOM 745 C C . ASP A 1 95 ? -15.700 22.252 9.712 1.00 37.12 95 ASP A C 1
ATOM 747 O O . ASP A 1 95 ? -14.883 22.583 8.842 1.00 37.12 95 ASP A O 1
ATOM 751 N N . PRO A 1 96 ? -16.935 21.834 9.378 1.00 38.09 96 PRO A N 1
ATOM 752 C CA . PRO A 1 96 ? -17.346 21.615 7.999 1.00 38.09 96 PRO A CA 1
ATOM 753 C C . PRO A 1 96 ? -17.511 22.953 7.262 1.00 38.09 96 PRO A C 1
ATOM 755 O O . PRO A 1 96 ? -18.559 23.595 7.334 1.00 38.09 96 PRO A O 1
ATOM 758 N N . HIS A 1 97 ? -16.488 23.369 6.511 1.00 42.34 97 HIS A N 1
ATOM 759 C CA . HIS A 1 97 ? -16.594 24.481 5.566 1.00 42.34 97 HIS A CA 1
ATOM 760 C C . HIS A 1 97 ? -16.947 23.997 4.145 1.00 42.34 97 HIS A C 1
ATOM 762 O O . HIS A 1 97 ? -16.480 22.946 3.707 1.00 42.34 97 HIS A O 1
ATOM 768 N N . PRO A 1 98 ? -17.751 24.770 3.387 1.00 44.00 98 PRO A N 1
ATOM 769 C CA . PRO A 1 98 ? -18.381 24.318 2.142 1.00 44.00 98 PRO A CA 1
ATOM 770 C C . PRO A 1 98 ? -17.449 24.235 0.920 1.00 44.00 98 PRO A C 1
ATOM 772 O O . PRO A 1 98 ? -17.917 23.925 -0.172 1.00 44.00 98 PRO A O 1
ATOM 775 N N . TYR A 1 99 ? -16.145 24.475 1.072 1.00 45.59 99 TYR A N 1
ATOM 776 C CA . TYR A 1 99 ? -15.161 24.316 0.001 1.00 45.59 99 TYR A CA 1
ATOM 777 C C . TYR A 1 99 ? -13.866 23.715 0.566 1.00 45.59 99 TYR A C 1
ATOM 779 O O . TYR A 1 99 ? -13.087 24.427 1.179 1.00 45.59 99 TYR A O 1
ATOM 787 N N . GLY A 1 100 ? -13.686 22.402 0.362 1.00 40.53 100 GLY A N 1
ATOM 788 C CA . GLY A 1 100 ? -12.425 21.634 0.369 1.00 40.53 100 GLY A CA 1
ATOM 789 C C . GLY A 1 100 ? -11.354 21.962 1.422 1.00 40.53 100 GLY A C 1
ATOM 790 O O . GLY A 1 100 ? -10.672 22.976 1.337 1.00 40.53 100 GLY A O 1
ATOM 791 N N . SER A 1 101 ? -11.110 21.031 2.348 1.00 39.94 101 SER A N 1
ATOM 792 C CA . SER A 1 101 ? -10.075 21.123 3.384 1.00 39.94 101 SER A CA 1
ATOM 793 C C . SER A 1 101 ? -8.650 21.154 2.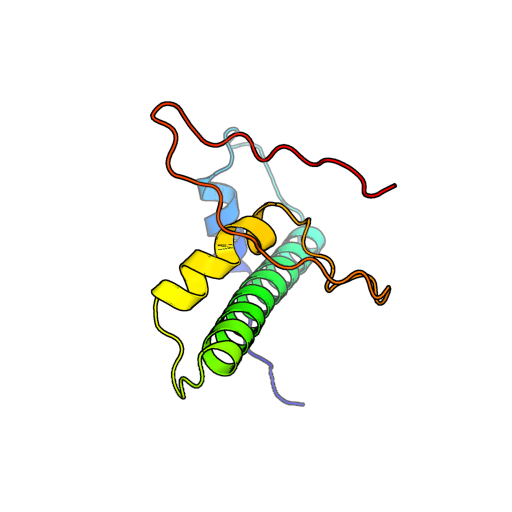809 1.00 39.94 101 SER A C 1
ATOM 795 O O . SER A 1 101 ? -8.079 20.114 2.467 1.00 39.94 101 SER A O 1
ATOM 797 N N . CYS A 1 102 ? -8.039 22.335 2.768 1.00 38.28 102 CYS A N 1
ATOM 798 C CA . CYS A 1 102 ? -6.587 22.464 2.803 1.00 38.28 102 CYS A CA 1
ATOM 799 C C . CYS A 1 102 ? -6.146 22.282 4.262 1.00 38.28 102 CYS A C 1
ATOM 801 O O . CYS A 1 102 ? -6.574 23.039 5.129 1.00 38.28 102 CYS A O 1
ATOM 803 N N . PHE A 1 103 ? -5.328 21.265 4.546 1.00 44.34 103 PHE A N 1
ATOM 804 C CA . PHE A 1 103 ? -4.664 21.119 5.845 1.00 44.34 103 PHE A CA 1
ATOM 805 C C . PHE A 1 103 ? -3.738 22.324 6.055 1.00 44.34 103 PHE A C 1
ATOM 807 O O . PHE A 1 103 ? -2.635 22.370 5.509 1.00 44.34 103 PHE A O 1
ATOM 814 N N . GLU A 1 104 ? -4.197 23.322 6.806 1.00 40.12 104 GLU A N 1
ATOM 815 C CA . GLU A 1 104 ? -3.379 24.473 7.167 1.00 40.12 104 GLU A CA 1
ATOM 816 C C . GLU A 1 104 ? -2.578 24.132 8.430 1.00 40.12 104 GLU A C 1
ATOM 818 O O . GLU A 1 104 ? -3.120 24.011 9.526 1.00 40.12 104 GLU A O 1
ATOM 823 N N . ASN A 1 105 ? -1.273 23.911 8.257 1.00 36.88 105 ASN A N 1
ATOM 824 C CA . ASN A 1 105 ? -0.346 23.702 9.365 1.00 36.88 105 ASN A CA 1
ATOM 825 C C . ASN A 1 105 ? 0.075 25.070 9.911 1.00 36.88 105 ASN A C 1
ATOM 827 O O . ASN A 1 105 ? 0.836 25.778 9.250 1.00 36.88 105 ASN A O 1
ATOM 831 N N . GLN A 1 106 ? -0.380 25.430 11.112 1.00 34.44 106 GLN A N 1
ATOM 832 C CA . GLN A 1 106 ? 0.164 26.572 11.851 1.00 34.44 106 GLN A CA 1
ATOM 833 C C . GLN A 1 106 ? 1.047 26.087 13.013 1.00 34.44 106 GLN A C 1
ATOM 835 O O . GLN A 1 106 ? 0.643 25.182 13.748 1.00 34.44 106 GLN A O 1
ATOM 840 N N . PRO A 1 107 ? 2.255 26.653 13.189 1.00 32.19 107 PRO A N 1
ATOM 841 C CA . PRO A 1 107 ? 3.111 26.348 14.331 1.00 32.19 107 PRO A CA 1
ATOM 842 C C . PRO A 1 107 ? 2.565 26.991 15.619 1.00 32.19 107 PRO A C 1
ATOM 844 O O . PRO A 1 107 ? 2.036 28.100 15.585 1.00 32.19 107 PRO A O 1
ATOM 847 N N . LEU A 1 108 ? 2.709 26.297 16.753 1.00 44.09 108 LEU A N 1
ATOM 848 C CA . LEU A 1 108 ? 2.401 26.833 18.086 1.00 44.09 108 LEU A CA 1
ATOM 849 C C . LEU A 1 108 ? 3.529 27.767 18.560 1.00 44.09 108 LEU A C 1
ATOM 851 O O . LEU A 1 108 ? 4.705 27.444 18.378 1.00 44.09 108 LEU A O 1
ATOM 855 N N . SER A 1 109 ? 3.135 28.908 19.136 1.00 44.41 109 SER A N 1
ATOM 856 C CA . SER A 1 109 ? 3.988 29.951 19.731 1.00 44.41 109 SER A CA 1
ATOM 857 C C . SER A 1 109 ? 4.839 29.480 20.907 1.00 44.41 109 SER A C 1
ATOM 859 O O . SER A 1 109 ? 4.345 28.639 21.691 1.00 44.41 109 SER A O 1
#

Secondary structure (DSSP, 8-state):
--------HHHHHHHHHHH-SSTT----HHHHHHHHHHHHHHHHHHHHHHHHHHHHTT-SS--HHHHHHHHHHHHSS--GGGS---------PPP--SS----------

Organism: NCBI:txid364589

InterPro domains:
  IPR009072 Histone-fold [SSF47113] (7-58)
  IPR018552 Centromere protein X [PF09415] (9-75)
  IPR018552 Centromere protein X [PTHR28680] (3-75)

pLDDT: mean 76.29, std 25.43, range [32.19, 97.06]

Radius of gyration: 18.65 Å; chains: 1; bounding box: 37×50×45 Å

Foldseek 3Di:
DDPPDWDDLVNLVVVVCVPDPDPPDDDDPVVSVVSGVVVVVLVVVLVVQQVVQCVVVVHPDRDVVSSVVCVVCSVVVPDCPVPPDDDDDDPDPDDDDPDDDDPDDDDDD

Sequence (109 aa):
MEERGGFRKDTVDRLLRLHFRDARTRVNAEAQLLMAELLKVFVREAAARAARQAQAEDLEKVDTEQLEKVLPQLVCGCGPELLGAGYGYELKQPDPHPYGSCFENQPLS